Protein AF-A0A952AK05-F1 (afdb_monomer_lite)

InterPro domains:
  IPR003761 Exonuclease VII, small subunit [PF02609] (11-60)
  IPR037004 Exonuclease VII, small subunit superfamily [G3DSA:1.10.287.1040] (2-70)
  IPR037004 Exonuclease VII, small subunit superfamily [SSF116842] (2-65)

Foldseek 3Di:
DDPPPDDLVNLVVLLVVLVVQVVPPVDPDDPVVNVVSVVSNVVSVVVNVVVVVVVVVVVVVVVVVVVVPD

Sequence (70 aa):
MSNKKQDIQSKLKRLDELVAYFEDSDNTPDIDSSLSNYEEAMKLVAEIKTELQGVTLKIKEIQAKYSSED

Organism: NCBI:txid2099670

Structure (mmCIF, N/CA/C/O backbone):
data_AF-A0A952AK05-F1
#
_entry.id   AF-A0A952AK05-F1
#
loop_
_atom_site.group_PDB
_atom_site.id
_atom_site.type_symbol
_atom_site.label_atom_id
_atom_site.label_alt_id
_atom_site.label_comp_id
_atom_site.label_asym_id
_atom_site.label_entity_id
_atom_site.label_seq_id
_atom_site.pdbx_PDB_ins_code
_atom_site.Cartn_x
_atom_site.Cartn_y
_atom_site.Cartn_z
_atom_site.occupancy
_atom_site.B_iso_or_equiv
_atom_site.auth_seq_id
_atom_site.auth_comp_id
_atom_site.auth_asym_id
_atom_site.auth_atom_id
_atom_site.pdbx_PDB_model_num
ATOM 1 N N . MET A 1 1 ? -3.927 25.031 -2.371 1.00 35.50 1 MET A N 1
ATOM 2 C CA . MET A 1 1 ? -3.977 23.784 -3.160 1.00 35.50 1 MET A CA 1
ATOM 3 C C . MET A 1 1 ? -4.470 22.687 -2.236 1.00 35.50 1 MET A C 1
ATOM 5 O O . MET A 1 1 ? -3.811 22.422 -1.239 1.00 35.50 1 MET A O 1
ATOM 9 N N . SER A 1 2 ? -5.672 22.156 -2.461 1.00 40.00 2 SER A N 1
ATOM 10 C CA . SER A 1 2 ? -6.238 21.133 -1.580 1.00 40.00 2 SER A CA 1
ATOM 11 C C . SER A 1 2 ? -5.472 19.830 -1.769 1.00 40.00 2 SER A C 1
ATOM 13 O O . SER A 1 2 ? -5.648 19.169 -2.790 1.00 40.00 2 SER A O 1
ATOM 15 N N . ASN A 1 3 ? -4.640 19.462 -0.790 1.00 44.94 3 ASN A N 1
ATOM 16 C CA . ASN A 1 3 ? -4.169 18.090 -0.617 1.00 44.94 3 ASN A CA 1
ATOM 17 C C . ASN A 1 3 ? -5.410 17.214 -0.415 1.00 44.94 3 ASN A C 1
ATOM 19 O O . ASN A 1 3 ? -5.872 17.017 0.710 1.00 44.94 3 ASN A O 1
ATOM 23 N N . LYS A 1 4 ? -6.000 16.738 -1.515 1.00 52.41 4 LYS A N 1
ATOM 24 C CA . LYS A 1 4 ? -6.971 15.651 -1.483 1.00 52.41 4 LYS A CA 1
ATOM 25 C C . LYS A 1 4 ? -6.211 14.482 -0.869 1.00 52.41 4 LYS A C 1
ATOM 27 O O . LYS A 1 4 ? -5.351 13.907 -1.527 1.00 52.41 4 LYS A O 1
ATOM 32 N N . LYS A 1 5 ? -6.460 14.199 0.414 1.00 59.16 5 LYS A N 1
ATOM 33 C CA . LYS A 1 5 ? -6.023 12.947 1.033 1.00 59.16 5 LYS A CA 1
ATOM 34 C C . LYS A 1 5 ? -6.496 11.842 0.094 1.00 59.16 5 LYS A C 1
ATOM 36 O O . LYS A 1 5 ? -7.702 11.697 -0.088 1.00 59.16 5 LYS A O 1
ATOM 41 N N . GLN A 1 6 ? -5.561 11.165 -0.568 1.00 70.88 6 GLN A N 1
ATOM 42 C CA . GLN A 1 6 ? -5.892 9.981 -1.346 1.00 70.88 6 GLN A CA 1
ATOM 43 C C . GLN A 1 6 ? -6.525 8.986 -0.377 1.00 70.88 6 GLN A C 1
ATOM 45 O O . GLN A 1 6 ? -5.982 8.754 0.705 1.00 70.88 6 GLN A O 1
ATOM 50 N N . ASP A 1 7 ? -7.696 8.474 -0.733 1.00 87.00 7 ASP A N 1
ATOM 51 C CA . ASP A 1 7 ? -8.330 7.410 0.031 1.00 87.00 7 ASP A CA 1
ATOM 52 C C . ASP A 1 7 ? -7.585 6.082 -0.180 1.00 87.00 7 ASP A C 1
ATOM 54 O O . ASP A 1 7 ? -6.784 5.922 -1.107 1.00 87.00 7 ASP A O 1
ATOM 58 N N . ILE A 1 8 ? -7.843 5.120 0.707 1.00 90.31 8 ILE A N 1
ATOM 59 C CA . ILE A 1 8 ? -7.198 3.805 0.672 1.00 90.31 8 ILE A CA 1
ATOM 60 C C . ILE A 1 8 ? -7.412 3.081 -0.666 1.00 90.31 8 ILE A C 1
ATOM 62 O O . ILE A 1 8 ? -6.518 2.386 -1.141 1.00 90.31 8 ILE A O 1
ATOM 66 N N . GLN A 1 9 ? -8.567 3.287 -1.308 1.00 91.81 9 GLN A N 1
ATOM 67 C CA . GLN A 1 9 ? -8.895 2.688 -2.600 1.00 91.81 9 GLN A CA 1
ATOM 68 C C . GLN A 1 9 ? -7.997 3.238 -3.712 1.00 91.81 9 GLN A C 1
ATOM 70 O O . GLN A 1 9 ? -7.480 2.475 -4.524 1.00 91.81 9 GLN A O 1
ATOM 75 N N . SER A 1 10 ? -7.768 4.550 -3.729 1.00 94.00 10 SER A N 1
ATOM 76 C CA . SER A 1 10 ? -6.869 5.200 -4.682 1.00 94.00 10 SER A CA 1
ATOM 77 C C . SER A 1 10 ? -5.427 4.724 -4.504 1.00 94.00 10 SER A C 1
ATOM 79 O O . SER A 1 10 ? -4.731 4.506 -5.493 1.00 94.00 10 SER A O 1
ATOM 81 N N . LYS A 1 11 ? -4.986 4.519 -3.255 1.00 94.31 11 LYS A N 1
ATOM 82 C CA . LYS A 1 11 ? -3.646 3.993 -2.947 1.00 94.31 11 LYS A CA 1
ATOM 83 C C . LYS A 1 11 ? -3.471 2.549 -3.403 1.00 94.31 11 LYS A C 1
ATOM 85 O O . LYS A 1 11 ? -2.440 2.230 -3.982 1.00 94.31 11 LYS A O 1
ATOM 90 N N . LEU A 1 12 ? -4.477 1.703 -3.176 1.00 95.75 12 LEU A N 1
ATOM 91 C CA . LEU A 1 12 ? -4.482 0.318 -3.655 1.00 95.75 12 LEU A CA 1
ATOM 92 C C . LEU A 1 12 ? -4.436 0.261 -5.180 1.00 95.75 12 LEU A C 1
ATOM 94 O O . LEU A 1 12 ? -3.572 -0.405 -5.730 1.00 95.75 12 LEU A O 1
ATOM 98 N N . LYS A 1 13 ? -5.274 1.052 -5.861 1.00 96.38 13 LYS A N 1
ATOM 99 C CA . LYS A 1 13 ? -5.252 1.127 -7.325 1.00 96.38 13 LYS A CA 1
ATOM 100 C C . LYS A 1 13 ? -3.875 1.540 -7.855 1.00 96.38 13 LYS A C 1
ATOM 102 O O . LYS A 1 13 ? -3.386 0.948 -8.810 1.00 96.38 13 LYS A O 1
ATOM 107 N N . ARG A 1 14 ? -3.242 2.542 -7.237 1.00 96.25 14 ARG A N 1
ATOM 108 C CA . ARG A 1 14 ? -1.896 2.974 -7.631 1.00 96.25 14 ARG A CA 1
ATOM 109 C C . ARG A 1 14 ? -0.850 1.881 -7.394 1.00 96.25 14 ARG A C 1
ATOM 111 O O . ARG A 1 14 ? 0.049 1.723 -8.210 1.00 96.25 14 ARG A O 1
ATOM 118 N N . LEU A 1 15 ? -0.969 1.129 -6.301 1.00 96.44 15 LEU A N 1
ATOM 119 C CA . LEU A 1 15 ? -0.098 -0.011 -6.032 1.00 96.44 15 LEU A CA 1
ATOM 120 C C . LEU A 1 15 ? -0.256 -1.099 -7.106 1.00 96.44 15 LEU A C 1
ATOM 122 O O . LEU A 1 15 ? 0.754 -1.591 -7.596 1.00 96.44 15 LEU A O 1
ATOM 126 N N . ASP A 1 16 ? -1.487 -1.413 -7.518 1.00 96.62 16 ASP A N 1
ATOM 127 C CA . ASP A 1 16 ? -1.756 -2.387 -8.586 1.00 96.62 16 ASP A CA 1
ATOM 128 C C . ASP A 1 16 ? -1.145 -1.942 -9.928 1.00 96.62 16 ASP A C 1
ATOM 130 O O . ASP A 1 16 ? -0.544 -2.746 -10.636 1.00 96.62 16 ASP A O 1
ATOM 134 N N . GLU A 1 17 ? -1.232 -0.649 -10.260 1.00 95.44 17 GLU A N 1
ATOM 135 C CA . GLU A 1 17 ? -0.584 -0.074 -11.450 1.00 95.44 17 GLU A CA 1
ATOM 136 C C . GLU A 1 17 ? 0.947 -0.217 -11.405 1.00 95.44 17 GLU A C 1
ATOM 138 O O . GLU A 1 17 ? 1.571 -0.534 -12.418 1.00 95.44 17 GLU A O 1
ATOM 143 N N . LEU A 1 18 ? 1.560 0.003 -10.237 1.00 94.81 18 LEU A N 1
ATOM 144 C CA . LEU A 1 18 ? 3.004 -0.161 -10.053 1.00 94.81 18 LEU A CA 1
ATOM 145 C C . LEU A 1 18 ? 3.424 -1.629 -10.153 1.00 94.81 18 LEU A C 1
ATOM 147 O O . LEU A 1 18 ? 4.475 -1.910 -10.715 1.00 94.81 18 LEU A O 1
ATOM 151 N N . VAL A 1 19 ? 2.618 -2.565 -9.648 1.00 94.31 19 VAL A N 1
ATOM 152 C CA . VAL A 1 19 ? 2.877 -4.004 -9.812 1.00 94.31 19 VAL A CA 1
ATOM 153 C C . VAL A 1 19 ? 2.802 -4.392 -11.286 1.00 94.31 19 VAL A C 1
ATOM 155 O O . VAL A 1 19 ? 3.735 -5.013 -11.791 1.00 94.31 19 VAL A O 1
ATOM 158 N N . ALA A 1 20 ? 1.765 -3.946 -12.000 1.00 93.44 20 ALA A N 1
ATOM 159 C CA . ALA A 1 20 ? 1.613 -4.215 -13.428 1.00 93.44 20 ALA A CA 1
ATOM 160 C C . ALA A 1 20 ? 2.804 -3.698 -14.255 1.00 93.44 20 ALA A C 1
ATOM 162 O O . ALA A 1 20 ? 3.219 -4.360 -15.199 1.00 93.44 20 ALA A O 1
ATOM 163 N N . TYR A 1 21 ? 3.402 -2.563 -13.870 1.00 91.12 21 TYR A N 1
ATOM 164 C CA . TYR A 1 21 ? 4.626 -2.055 -14.501 1.00 91.12 21 TYR A CA 1
ATOM 165 C C . TYR A 1 21 ? 5.804 -3.042 -14.423 1.00 91.12 21 TYR A C 1
ATOM 167 O O . TYR A 1 21 ? 6.588 -3.115 -15.365 1.00 91.12 21 TYR A O 1
ATOM 175 N N . PHE A 1 22 ? 5.940 -3.791 -13.323 1.00 90.06 22 PHE A N 1
ATOM 176 C CA . PHE A 1 22 ? 6.999 -4.796 -13.157 1.00 90.06 22 PHE A CA 1
ATOM 177 C C . PHE A 1 22 ? 6.652 -6.157 -13.770 1.00 90.06 22 PHE A C 1
ATOM 179 O O . PHE A 1 22 ? 7.556 -6.945 -14.041 1.00 90.06 22 PHE A O 1
ATOM 186 N N . GLU A 1 23 ? 5.365 -6.453 -13.952 1.00 90.88 23 GLU A N 1
ATOM 187 C CA . GLU A 1 23 ? 4.889 -7.697 -14.568 1.00 90.88 23 GLU A CA 1
ATOM 188 C C . GLU A 1 23 ? 4.803 -7.618 -16.097 1.00 90.88 23 GLU A C 1
ATOM 190 O O . GLU A 1 23 ? 4.678 -8.654 -16.753 1.00 90.88 23 GLU A O 1
ATOM 195 N N . ASP A 1 24 ? 4.881 -6.415 -16.670 1.00 89.88 24 ASP A N 1
ATOM 196 C CA . ASP A 1 24 ? 4.878 -6.207 -18.114 1.00 89.88 24 ASP A CA 1
ATOM 197 C C . ASP A 1 24 ? 6.147 -6.793 -18.752 1.00 89.88 24 ASP A C 1
ATOM 199 O O . ASP A 1 24 ? 7.224 -6.199 -18.730 1.00 89.88 24 ASP A O 1
ATOM 203 N N . SER A 1 25 ? 6.003 -7.988 -19.325 1.00 71.50 25 SER A N 1
ATOM 204 C CA . SER A 1 25 ? 7.082 -8.745 -19.959 1.00 71.50 25 SER A CA 1
ATOM 205 C C . SER A 1 25 ? 7.620 -8.114 -21.244 1.00 71.50 25 SER A C 1
ATOM 207 O O . SER A 1 25 ? 8.708 -8.490 -21.682 1.00 71.50 25 SER A O 1
ATOM 209 N N . ASP A 1 26 ? 6.869 -7.190 -21.851 1.00 81.56 26 ASP A N 1
ATOM 210 C CA . ASP A 1 26 ? 7.280 -6.472 -23.061 1.00 81.56 26 ASP A CA 1
ATOM 211 C C . ASP A 1 26 ? 8.000 -5.155 -22.729 1.00 81.56 26 ASP A C 1
ATOM 213 O O . ASP A 1 26 ? 8.598 -4.520 -23.603 1.00 81.56 26 ASP A O 1
ATOM 217 N N . ASN A 1 27 ? 7.980 -4.756 -21.456 1.00 77.19 27 ASN A N 1
ATOM 218 C CA . ASN A 1 27 ? 8.685 -3.595 -20.957 1.00 77.19 27 ASN A CA 1
ATOM 219 C C . ASN A 1 27 ? 10.048 -4.027 -20.401 1.00 77.19 27 ASN A C 1
ATOM 221 O O . ASN A 1 27 ? 10.143 -4.873 -19.513 1.00 77.19 27 ASN A O 1
ATOM 225 N N . THR A 1 28 ? 11.124 -3.419 -20.898 1.00 77.50 28 THR A N 1
ATOM 226 C CA . THR A 1 28 ? 12.452 -3.525 -20.279 1.00 77.50 28 THR A CA 1
ATOM 227 C C . THR A 1 28 ? 12.693 -2.229 -19.515 1.00 77.50 28 THR A C 1
ATOM 229 O O . THR A 1 28 ? 13.303 -1.306 -20.065 1.00 77.50 28 THR A O 1
ATOM 232 N N . PRO A 1 29 ? 12.158 -2.096 -18.289 1.00 74.00 29 PRO A N 1
ATOM 233 C CA . PRO A 1 29 ? 12.214 -0.837 -17.578 1.00 74.00 29 PRO A CA 1
ATOM 234 C C . PRO A 1 29 ? 13.662 -0.471 -17.260 1.00 74.00 29 PRO A C 1
ATOM 236 O O . PRO A 1 29 ? 14.476 -1.318 -16.880 1.00 74.00 29 PRO A O 1
ATOM 239 N N . ASP A 1 30 ? 13.994 0.809 -17.409 1.00 88.62 30 ASP A N 1
ATOM 240 C CA . ASP A 1 30 ? 15.290 1.303 -16.974 1.00 88.62 30 ASP A CA 1
ATOM 241 C C . ASP A 1 30 ? 15.407 1.211 -15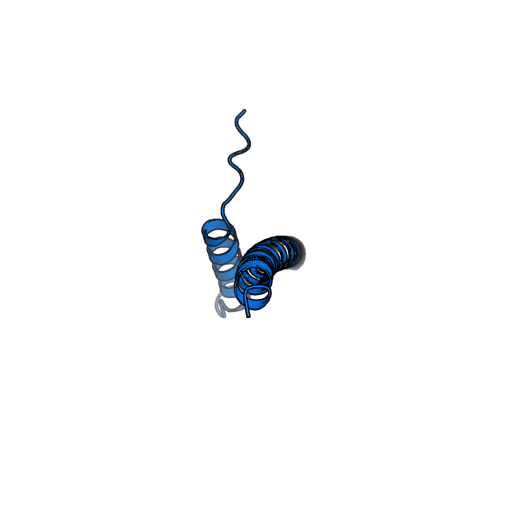.442 1.00 88.62 30 ASP A C 1
ATOM 243 O O . ASP A 1 30 ? 14.409 1.188 -14.706 1.00 88.62 30 ASP A O 1
ATOM 247 N N . ILE A 1 31 ? 16.644 1.102 -14.957 1.00 90.00 31 ILE A N 1
ATOM 248 C CA . ILE A 1 31 ? 16.927 0.875 -13.535 1.00 90.00 31 ILE A CA 1
ATOM 249 C C . ILE A 1 31 ? 16.442 2.037 -12.664 1.00 90.00 31 ILE A C 1
ATOM 251 O O . ILE A 1 31 ? 15.956 1.791 -11.560 1.00 90.00 31 ILE A O 1
ATOM 255 N N . ASP A 1 32 ? 16.530 3.274 -13.152 1.00 93.31 32 ASP A N 1
ATOM 256 C CA . ASP A 1 32 ? 16.197 4.457 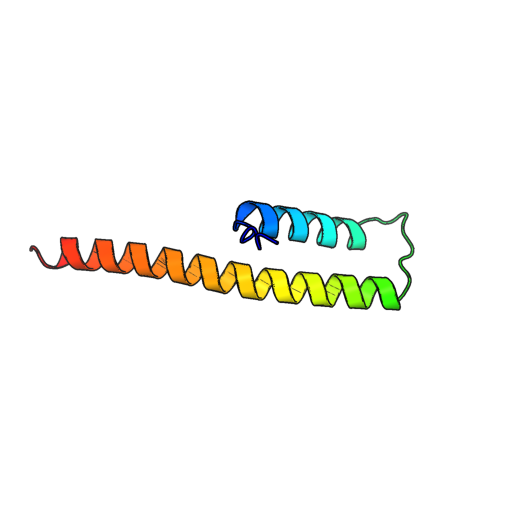-12.362 1.00 93.31 32 ASP A CA 1
ATOM 257 C C . ASP A 1 32 ? 14.677 4.570 -12.184 1.00 93.31 32 ASP A C 1
ATOM 259 O O . ASP A 1 32 ? 14.190 4.739 -11.062 1.00 93.31 32 ASP A O 1
ATOM 263 N N . SER A 1 33 ? 13.908 4.368 -13.259 1.00 90.62 33 SER A N 1
ATOM 264 C CA . SER A 1 33 ? 12.442 4.299 -13.200 1.00 90.62 33 SER A CA 1
ATOM 265 C C . SER A 1 33 ? 11.967 3.127 -12.346 1.00 90.62 33 SER A C 1
ATOM 267 O O . SER A 1 33 ? 11.036 3.271 -11.554 1.00 90.62 33 SER A O 1
ATOM 269 N N . SER A 1 34 ? 12.629 1.972 -12.457 1.00 92.44 34 SER A N 1
ATOM 270 C CA . SER A 1 34 ? 12.326 0.794 -11.635 1.00 92.44 34 SER A CA 1
ATOM 271 C C . SER A 1 34 ? 12.539 1.070 -10.150 1.00 92.44 34 SER A C 1
ATOM 273 O O . SER A 1 34 ? 11.683 0.743 -9.330 1.00 92.44 34 SER A O 1
ATOM 275 N N . LEU A 1 35 ? 13.655 1.708 -9.792 1.00 95.19 35 LEU A N 1
ATOM 276 C CA . LEU A 1 35 ? 13.947 2.057 -8.407 1.00 95.19 35 LEU A CA 1
ATOM 277 C C . LEU A 1 35 ? 12.920 3.057 -7.866 1.00 95.19 35 LEU A C 1
ATOM 279 O O . LEU A 1 35 ? 12.367 2.843 -6.789 1.00 95.19 35 LEU A O 1
ATOM 283 N N . SER A 1 36 ? 12.602 4.098 -8.639 1.00 95.38 36 SER A N 1
ATOM 284 C CA . SER A 1 36 ? 11.620 5.109 -8.242 1.00 95.38 36 SER A CA 1
ATOM 285 C C . SER A 1 36 ? 10.220 4.515 -8.036 1.00 95.38 36 SER A C 1
ATOM 287 O O . SER A 1 36 ? 9.585 4.772 -7.011 1.00 95.38 36 SER A O 1
ATOM 289 N N . ASN A 1 37 ? 9.765 3.656 -8.953 1.00 94.81 37 ASN A N 1
ATOM 290 C CA . ASN A 1 37 ? 8.474 2.971 -8.844 1.00 94.81 37 ASN A CA 1
ATOM 291 C C . ASN A 1 37 ? 8.430 2.013 -7.644 1.00 94.81 37 ASN A C 1
ATOM 293 O O . ASN A 1 37 ? 7.408 1.916 -6.961 1.00 94.81 37 ASN A O 1
ATOM 297 N N . TYR A 1 38 ? 9.538 1.329 -7.348 1.00 95.62 38 TYR A N 1
ATOM 298 C CA . TYR A 1 38 ? 9.639 0.457 -6.179 1.00 95.62 38 TYR A CA 1
ATOM 299 C C . TYR A 1 38 ? 9.579 1.245 -4.861 1.00 95.62 38 TYR A C 1
ATOM 301 O O . TYR A 1 38 ? 8.864 0.859 -3.933 1.00 95.62 38 TYR A O 1
ATOM 309 N N . GLU A 1 39 ? 10.283 2.376 -4.773 1.00 97.12 39 GLU A N 1
ATOM 310 C CA . GLU A 1 39 ? 10.223 3.266 -3.610 1.00 97.12 39 GLU A CA 1
ATOM 311 C C . GLU A 1 39 ? 8.807 3.821 -3.388 1.00 97.12 39 GLU A C 1
ATOM 313 O O . GLU A 1 39 ? 8.320 3.848 -2.251 1.00 97.12 39 GLU A O 1
ATOM 318 N N . GLU A 1 40 ? 8.111 4.200 -4.467 1.00 96.25 40 GLU A N 1
ATOM 319 C CA . GLU A 1 40 ? 6.708 4.620 -4.407 1.00 96.25 40 GLU A CA 1
ATOM 320 C C . GLU A 1 40 ? 5.812 3.489 -3.876 1.00 96.25 40 GLU A C 1
ATOM 322 O O . GLU A 1 40 ? 5.028 3.706 -2.945 1.00 96.25 40 GLU A O 1
ATOM 327 N N . ALA A 1 41 ? 5.967 2.270 -4.400 1.00 97.00 41 ALA A N 1
ATOM 328 C CA . ALA A 1 41 ? 5.203 1.104 -3.961 1.00 97.00 41 ALA A CA 1
ATOM 329 C C . ALA A 1 41 ? 5.413 0.818 -2.464 1.00 97.00 41 ALA A C 1
ATOM 331 O O . ALA A 1 41 ? 4.450 0.616 -1.719 1.00 97.00 41 ALA A O 1
ATOM 332 N N . MET A 1 42 ? 6.660 0.881 -1.988 1.00 97.62 42 MET A N 1
ATOM 333 C CA . MET A 1 42 ? 6.994 0.694 -0.573 1.00 97.62 42 MET A CA 1
ATOM 334 C C . MET A 1 42 ? 6.329 1.741 0.326 1.00 97.62 42 MET A C 1
ATOM 336 O O . MET A 1 42 ? 5.801 1.406 1.394 1.00 97.62 42 MET A O 1
ATOM 340 N N . LYS A 1 43 ? 6.303 3.003 -0.115 1.00 97.00 43 LYS A N 1
ATOM 341 C CA . LYS A 1 43 ? 5.613 4.079 0.600 1.00 97.00 43 LYS A CA 1
ATOM 342 C C . LYS A 1 43 ? 4.105 3.830 0.666 1.00 97.00 43 LYS A C 1
ATOM 344 O O .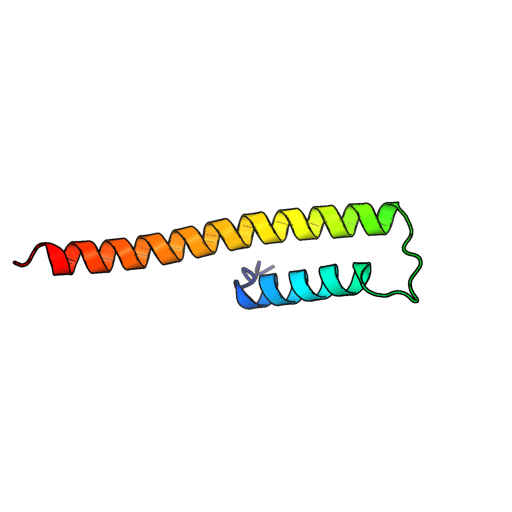 LYS A 1 43 ? 3.525 3.923 1.749 1.00 97.00 43 LYS A O 1
ATOM 349 N N . LEU A 1 44 ? 3.480 3.457 -0.452 1.00 96.25 44 LEU A N 1
ATOM 350 C CA . LEU A 1 44 ? 2.049 3.142 -0.502 1.00 96.25 44 LEU A CA 1
ATOM 351 C C . LEU A 1 44 ? 1.692 1.988 0.438 1.00 96.25 44 LEU A C 1
ATOM 353 O O . LEU A 1 44 ? 0.735 2.098 1.204 1.00 96.25 44 LEU A O 1
ATOM 357 N N . VAL A 1 45 ? 2.491 0.917 0.461 1.00 96.56 45 VAL A N 1
ATOM 358 C CA . VAL A 1 45 ? 2.278 -0.220 1.371 1.00 96.56 45 VAL A CA 1
ATOM 359 C C . VAL A 1 45 ? 2.335 0.215 2.837 1.00 96.56 45 VAL A C 1
ATOM 361 O O . VAL A 1 45 ? 1.506 -0.225 3.638 1.00 96.56 45 VAL A O 1
ATOM 364 N N . ALA A 1 46 ? 3.284 1.076 3.213 1.00 96.75 46 ALA A N 1
ATOM 365 C CA . ALA A 1 46 ? 3.386 1.580 4.583 1.00 96.75 46 ALA A CA 1
ATOM 366 C C . ALA A 1 46 ? 2.157 2.415 4.987 1.00 96.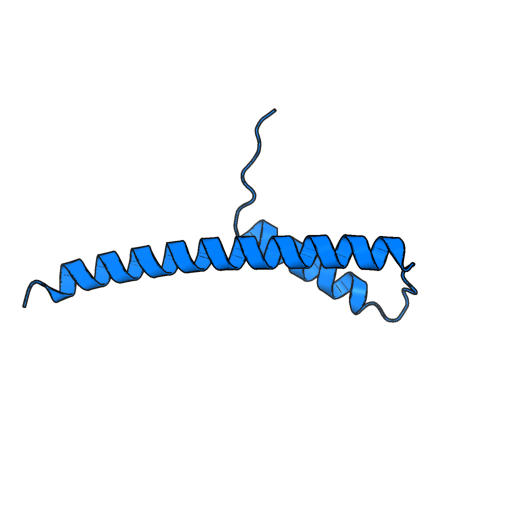75 46 ALA A C 1
ATOM 368 O O . ALA A 1 46 ? 1.612 2.243 6.085 1.00 96.75 46 ALA A O 1
ATOM 369 N N . GLU A 1 47 ? 1.681 3.280 4.090 1.00 95.12 47 GLU A N 1
ATOM 370 C CA . GLU A 1 47 ? 0.487 4.096 4.320 1.00 95.12 47 GLU A CA 1
ATOM 371 C C . GLU A 1 47 ? -0.782 3.239 4.431 1.00 95.12 47 GLU A C 1
ATOM 373 O O . GLU A 1 47 ? -1.541 3.389 5.389 1.00 95.12 47 GLU A O 1
ATOM 378 N N . ILE A 1 48 ? -0.976 2.287 3.511 1.00 95.19 48 ILE A N 1
ATOM 379 C CA . ILE A 1 48 ? -2.120 1.363 3.518 1.00 95.19 48 ILE A CA 1
ATOM 380 C C . ILE A 1 48 ? -2.137 0.541 4.812 1.00 95.19 48 ILE A C 1
ATOM 382 O O . ILE A 1 48 ? -3.176 0.444 5.466 1.00 95.19 48 ILE A O 1
ATOM 386 N N . LYS A 1 49 ? -0.990 -0.012 5.233 1.00 96.12 49 LYS A N 1
ATOM 387 C CA . LYS A 1 49 ? -0.882 -0.765 6.496 1.00 96.12 49 LYS A CA 1
ATOM 388 C C . LYS A 1 49 ? -1.299 0.078 7.697 1.00 96.12 49 LYS A C 1
ATOM 390 O O . LYS A 1 49 ? -2.046 -0.406 8.545 1.00 96.12 49 LYS A O 1
ATOM 395 N N . THR A 1 50 ? -0.847 1.327 7.752 1.00 95.50 50 THR A N 1
ATOM 396 C CA . THR A 1 50 ? -1.181 2.255 8.842 1.00 95.50 50 THR A CA 1
ATOM 397 C C . THR A 1 50 ? -2.684 2.538 8.889 1.00 95.50 50 THR A C 1
ATOM 399 O O . THR A 1 50 ? -3.301 2.483 9.954 1.00 95.50 50 THR A O 1
ATOM 402 N N . GLU A 1 51 ? -3.305 2.787 7.735 1.00 93.31 51 GLU A N 1
ATOM 403 C CA . GLU A 1 51 ? -4.746 3.035 7.654 1.00 93.31 51 GLU A CA 1
ATOM 404 C C . GLU A 1 51 ? -5.570 1.803 8.052 1.00 93.31 51 GLU A C 1
ATOM 406 O O . GLU A 1 51 ? -6.499 1.923 8.856 1.00 93.31 51 GLU A O 1
ATOM 41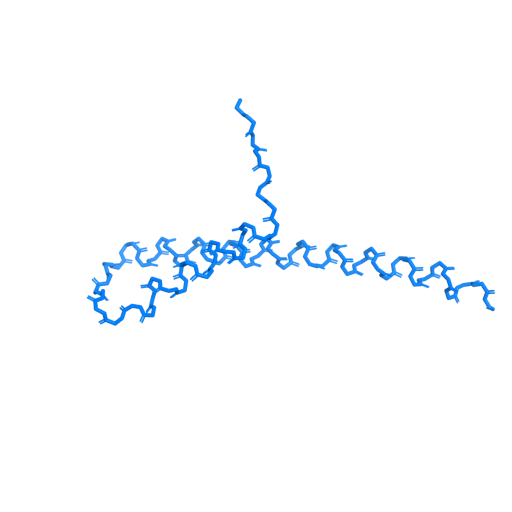1 N N . LEU A 1 52 ? -5.197 0.607 7.580 1.00 93.62 52 LEU A N 1
ATOM 412 C CA . LEU A 1 52 ? -5.862 -0.651 7.945 1.00 93.62 52 LEU A CA 1
ATOM 413 C C . LEU A 1 52 ? -5.738 -0.970 9.439 1.00 93.62 52 LEU A C 1
ATOM 415 O O . LEU A 1 52 ? -6.703 -1.433 10.056 1.00 93.62 52 LEU A O 1
ATOM 419 N N . GLN A 1 53 ? -4.582 -0.692 10.047 1.00 94.94 53 GLN A N 1
ATOM 420 C CA . GLN A 1 53 ? -4.404 -0.809 11.495 1.00 94.94 53 GLN A CA 1
ATOM 421 C C . GLN A 1 53 ? -5.346 0.137 12.246 1.00 94.94 53 GLN A C 1
ATOM 423 O O . GLN A 1 53 ? -6.018 -0.292 13.184 1.00 94.94 53 GLN A O 1
ATOM 428 N N . GLY A 1 54 ? -5.464 1.391 11.799 1.00 92.62 54 GLY A N 1
ATOM 429 C CA . GLY A 1 54 ? -6.399 2.357 12.377 1.00 92.62 54 GLY A CA 1
ATOM 430 C C . GLY A 1 54 ? -7.861 1.910 12.276 1.00 92.62 54 GLY A C 1
ATOM 431 O O . GLY A 1 54 ? -8.614 2.036 13.241 1.00 92.62 54 GLY A O 1
ATOM 432 N N . VAL A 1 55 ? -8.269 1.337 11.140 1.00 91.25 55 VAL A N 1
ATOM 433 C CA . VAL A 1 55 ? -9.617 0.764 10.968 1.00 91.25 55 VAL A CA 1
ATOM 434 C C . VAL A 1 55 ? -9.831 -0.432 11.900 1.00 91.25 55 VAL A C 1
ATOM 436 O O . VAL A 1 55 ? -10.864 -0.520 12.560 1.00 91.25 55 VAL A O 1
ATOM 439 N N . THR A 1 56 ? -8.838 -1.313 12.019 1.00 92.38 56 THR A N 1
ATOM 440 C CA . THR A 1 56 ? -8.896 -2.479 12.913 1.00 92.38 56 THR A CA 1
ATOM 441 C C . THR A 1 56 ? -9.053 -2.062 14.376 1.00 92.38 56 THR A C 1
ATOM 443 O O . THR A 1 56 ? -9.857 -2.648 15.099 1.00 92.38 56 THR A O 1
ATOM 446 N N . LEU A 1 57 ? -8.319 -1.037 14.819 1.00 94.00 57 LEU A N 1
ATOM 447 C CA . LEU A 1 57 ? -8.429 -0.505 16.180 1.00 94.00 57 LEU A CA 1
ATOM 448 C C . LEU A 1 57 ? -9.834 0.032 16.467 1.00 94.00 57 LEU A C 1
ATOM 450 O O . LEU A 1 57 ? -10.399 -0.307 17.501 1.00 94.00 57 LEU A O 1
ATOM 454 N N . LYS A 1 58 ? -10.442 0.765 15.527 1.00 92.25 58 LYS A N 1
ATOM 455 C CA . LYS A 1 58 ? -11.826 1.248 15.675 1.00 92.25 58 LYS A CA 1
ATOM 456 C C . LYS A 1 58 ? -12.829 0.108 15.863 1.00 92.25 58 LYS A C 1
ATOM 458 O O . LYS A 1 58 ? -13.731 0.217 16.686 1.00 92.25 58 LYS A O 1
ATOM 463 N N . ILE A 1 59 ? -12.672 -1.001 15.135 1.00 92.88 59 ILE A N 1
ATOM 464 C CA . ILE A 1 59 ? -13.524 -2.187 15.320 1.00 92.88 59 ILE A CA 1
ATOM 465 C C . ILE A 1 59 ? -13.293 -2.825 16.694 1.00 92.88 59 ILE A C 1
ATOM 467 O O . ILE A 1 59 ? -14.261 -3.179 17.365 1.00 92.88 59 ILE A O 1
ATOM 471 N N . LYS A 1 60 ? -12.038 -2.922 17.148 1.00 92.81 60 LYS A N 1
ATOM 472 C CA . LYS A 1 60 ? -11.718 -3.428 18.492 1.00 92.81 60 LYS A CA 1
ATOM 473 C C . LYS A 1 60 ? -12.319 -2.559 19.597 1.00 92.81 60 LYS A C 1
ATOM 475 O O . LYS A 1 60 ? -12.825 -3.101 20.571 1.00 92.81 60 LYS A O 1
ATOM 480 N N . GLU A 1 61 ? -12.306 -1.237 19.444 1.00 93.12 61 GLU A N 1
ATOM 481 C CA . GLU A 1 61 ? -12.949 -0.309 20.385 1.00 93.12 61 GLU A CA 1
ATOM 482 C C . GLU A 1 61 ? -14.466 -0.521 20.455 1.00 93.12 61 GLU A C 1
ATOM 484 O O . GLU A 1 61 ? -15.043 -0.487 21.541 1.00 93.12 61 GLU A O 1
ATOM 489 N N . ILE A 1 62 ? -15.114 -0.770 19.313 1.00 92.19 62 ILE A N 1
ATOM 490 C CA . ILE A 1 62 ? -16.541 -1.112 19.264 1.00 92.19 62 ILE A CA 1
ATOM 491 C C . ILE A 1 62 ? -16.784 -2.437 19.992 1.00 92.19 62 ILE A C 1
ATOM 493 O O . ILE A 1 62 ? -17.624 -2.487 20.883 1.00 92.19 62 ILE A O 1
ATOM 497 N N . GLN A 1 63 ? -16.027 -3.488 19.667 1.00 91.31 63 GLN A N 1
ATOM 498 C CA . GLN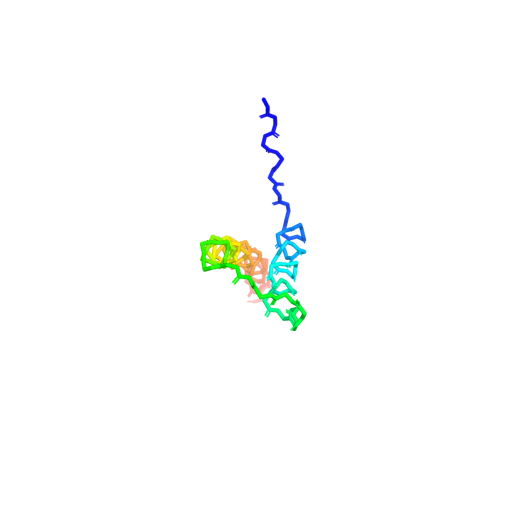 A 1 63 ? -16.155 -4.795 20.320 1.00 91.31 63 GLN A CA 1
ATOM 499 C C . GLN A 1 63 ? -15.961 -4.696 21.834 1.00 91.31 63 GLN A C 1
ATOM 501 O O . GLN A 1 63 ? -16.785 -5.209 22.579 1.00 91.31 63 GLN A O 1
ATOM 506 N N . ALA A 1 64 ? -14.936 -3.976 22.296 1.00 91.81 64 ALA A N 1
ATOM 507 C CA . ALA A 1 64 ? -14.679 -3.789 23.719 1.00 91.81 64 ALA A CA 1
ATOM 508 C C . ALA A 1 64 ? -15.866 -3.137 24.445 1.00 91.81 64 ALA A C 1
ATOM 510 O O . ALA A 1 64 ? -16.208 -3.571 25.541 1.00 91.81 64 ALA A O 1
ATOM 511 N N . LYS A 1 65 ? -16.535 -2.146 23.834 1.00 91.12 65 LYS A N 1
ATOM 512 C CA . LYS A 1 65 ? -17.731 -1.519 24.423 1.00 91.12 65 LYS A CA 1
ATOM 513 C C . LYS A 1 65 ? -18.870 -2.516 24.631 1.00 91.12 65 LYS A C 1
ATOM 515 O O . LYS A 1 65 ? -19.454 -2.522 25.702 1.00 91.12 65 LYS A O 1
ATOM 520 N N . TYR A 1 66 ? -19.140 -3.370 23.645 1.00 86.69 66 TYR A N 1
ATOM 521 C CA . TYR A 1 66 ? -20.241 -4.340 23.709 1.00 86.69 66 TYR A CA 1
ATOM 522 C C . TYR A 1 66 ? -19.891 -5.632 24.459 1.00 86.69 66 TYR A C 1
ATOM 524 O O . TYR A 1 66 ? -20.784 -6.329 24.913 1.00 86.69 66 TYR A O 1
ATOM 532 N N . SER A 1 67 ? -18.606 -5.954 24.621 1.00 76.56 67 SER A N 1
ATOM 533 C CA . SER A 1 67 ? -18.143 -7.077 25.449 1.00 76.56 67 SER A CA 1
ATOM 534 C C . SER A 1 67 ? -18.013 -6.731 26.936 1.00 76.56 67 SER A C 1
ATOM 536 O O . SER A 1 67 ? -17.724 -7.616 27.730 1.00 76.56 67 SER A O 1
ATOM 538 N N . SER A 1 68 ? -18.183 -5.459 27.310 1.00 60.28 68 SER A N 1
ATOM 539 C CA . SER A 1 68 ? -18.159 -4.998 28.709 1.00 60.28 68 SER A CA 1
ATOM 540 C C . SER A 1 68 ? -19.554 -4.922 29.347 1.00 60.28 68 SER A C 1
ATOM 542 O O . SER A 1 68 ? -19.660 -4.512 30.499 1.00 60.28 68 SER A O 1
ATOM 544 N N . GLU A 1 69 ? -20.612 -5.240 28.592 1.00 57.56 69 GLU A N 1
ATOM 545 C CA . GLU A 1 69 ? -22.014 -5.164 29.036 1.00 57.56 69 GLU A CA 1
ATOM 546 C C . GLU A 1 69 ? -22.600 -6.524 29.482 1.00 57.56 69 GLU A C 1
ATOM 548 O O . GLU A 1 69 ? -23.796 -6.585 29.760 1.00 57.56 69 GLU A O 1
ATOM 553 N N . ASP A 1 70 ? -21.770 -7.570 29.621 1.00 46.31 70 ASP A N 1
ATOM 554 C CA . ASP A 1 70 ? -22.117 -8.872 30.231 1.00 46.31 70 ASP A CA 1
ATOM 555 C C . ASP A 1 70 ? -21.404 -9.096 31.579 1.00 46.31 70 ASP A C 1
ATOM 557 O O . ASP A 1 70 ? -20.170 -8.870 31.654 1.00 46.31 70 ASP A O 1
#

Secondary structure (DSSP, 8-state):
-------HHHHHHHHHHHHHHHH-TT----HHHHHHHHHHHHHHHHHHHHHHHHHHHHHHHHHHHHHT--

pLDDT: mean 86.76, std 14.93, range [35.5, 97.62]

Radius of gyration: 18.01 Å; chains: 1; bounding box: 39×33×53 Å